Protein AF-P78457-F1 (afdb_monomer_lite)

pLDDT: mean 81.88, std 8.73, range [52.81, 92.31]

Sequence (48 aa):
VRIGLIQGNRVLVVHDGFEGLAKGQIEEAGWSYVGGWTGQGGSKLGTK

Secondary structure (DSSP, 8-state):
-HHHHHTT---EEESSHHHHHHTT-EEE--GGGGTTGGG--S-TT---

InterPro domains:
  IPR000023 Phosphofructokinase domain [PF00365] (1-48)
  IPR035966 Phosphofructokinase superfamily [SSF53784] (2-47)

Radius of gyration: 11.47 Å; chains: 1; bounding box: 18×27×27 Å

Structure (mmCIF, N/CA/C/O backbone):
data_AF-P78457-F1
#
_entry.id   AF-P78457-F1
#
loop_
_atom_site.group_PDB
_atom_site.id
_atom_site.type_symbol
_atom_site.label_atom_id
_atom_site.label_alt_id
_atom_site.label_comp_id
_atom_site.label_asym_id
_atom_site.label_entity_id
_atom_site.label_seq_id
_atom_site.pdbx_PDB_ins_code
_atom_site.Cartn_x
_atom_site.Cartn_y
_atom_site.Cartn_z
_atom_site.occupancy
_atom_site.B_iso_or_equiv
_atom_site.auth_seq_id
_atom_site.auth_comp_id
_atom_site.auth_asym_id
_atom_site.auth_atom_id
_atom_site.pdbx_PDB_model_num
ATOM 1 N N . VAL A 1 1 ? 3.740 -0.986 5.548 1.00 80.44 1 VAL A N 1
ATOM 2 C CA . VAL A 1 1 ? 2.472 -1.733 5.751 1.00 80.44 1 VAL A CA 1
ATOM 3 C C . VAL A 1 1 ? 2.514 -2.661 6.965 1.00 80.44 1 VAL A C 1
ATOM 5 O O . VAL A 1 1 ? 1.923 -2.294 7.968 1.00 80.44 1 VAL A O 1
ATOM 8 N N . ARG A 1 2 ? 3.239 -3.797 6.957 1.00 83.38 2 ARG A N 1
ATOM 9 C CA . ARG A 1 2 ? 3.171 -4.795 8.056 1.00 83.38 2 ARG A CA 1
ATOM 10 C C . ARG A 1 2 ? 3.487 -4.253 9.459 1.00 83.38 2 ARG A C 1
ATOM 12 O O . ARG A 1 2 ? 2.757 -4.568 10.384 1.00 83.38 2 ARG A O 1
ATOM 19 N N . ILE A 1 3 ? 4.519 -3.417 9.609 1.00 84.31 3 ILE A N 1
ATOM 20 C CA . ILE A 1 3 ? 4.881 -2.819 10.912 1.00 84.31 3 ILE A CA 1
ATOM 21 C C . ILE A 1 3 ? 3.758 -1.914 11.441 1.00 84.31 3 ILE A C 1
ATOM 23 O O . ILE A 1 3 ? 3.392 -2.019 12.604 1.00 84.31 3 ILE A O 1
ATOM 27 N N . GLY A 1 4 ? 3.162 -1.086 10.575 1.00 80.88 4 GLY A N 1
ATOM 28 C CA . GLY A 1 4 ? 2.041 -0.221 10.953 1.00 80.88 4 GLY A CA 1
ATOM 29 C C . GLY A 1 4 ? 0.813 -1.022 11.391 1.00 80.88 4 GLY A C 1
ATOM 30 O O . GLY A 1 4 ? 0.241 -0.728 12.433 1.00 80.88 4 GLY A O 1
ATOM 31 N N . LEU A 1 5 ? 0.474 -2.086 10.656 1.00 85.12 5 LEU A N 1
ATOM 32 C CA . LEU A 1 5 ? -0.628 -2.981 11.024 1.00 85.12 5 LEU A CA 1
ATOM 33 C C . LEU A 1 5 ? -0.389 -3.689 12.367 1.00 85.12 5 LEU A C 1
ATOM 35 O O . LEU A 1 5 ? -1.312 -3.789 13.168 1.00 85.12 5 LEU A O 1
ATOM 39 N N . ILE A 1 6 ? 0.841 -4.143 12.644 1.00 86.31 6 ILE A N 1
ATOM 40 C CA . ILE A 1 6 ? 1.205 -4.771 13.933 1.00 86.31 6 ILE A CA 1
ATOM 41 C C . ILE A 1 6 ? 1.053 -3.787 15.095 1.00 86.31 6 ILE A C 1
ATOM 43 O O . ILE A 1 6 ? 0.641 -4.177 16.182 1.00 86.31 6 ILE A O 1
ATOM 47 N N . GLN A 1 7 ? 1.351 -2.510 14.866 1.00 88.75 7 GLN A N 1
ATOM 48 C CA . GLN A 1 7 ? 1.181 -1.448 15.859 1.00 88.75 7 GLN A CA 1
ATOM 49 C C . GLN A 1 7 ? -0.289 -1.037 16.063 1.00 88.75 7 GLN A C 1
ATOM 51 O O . GLN A 1 7 ? -0.555 -0.130 16.845 1.00 88.75 7 GLN A O 1
ATOM 56 N N . GLY A 1 8 ? -1.241 -1.678 15.372 1.00 86.25 8 GLY A N 1
ATOM 57 C CA . GLY A 1 8 ? -2.664 -1.339 15.429 1.00 86.25 8 GLY A CA 1
ATOM 58 C C . GLY A 1 8 ? -3.041 -0.111 14.597 1.00 86.25 8 GLY A C 1
ATOM 59 O O . GLY A 1 8 ? -4.169 0.367 14.688 1.00 86.25 8 GLY A O 1
ATOM 60 N N . ASN A 1 9 ? -2.122 0.402 13.773 1.00 89.31 9 ASN A N 1
ATOM 61 C CA . ASN A 1 9 ? -2.397 1.543 12.913 1.00 89.31 9 ASN A CA 1
ATOM 62 C C . ASN A 1 9 ? -3.161 1.111 11.663 1.00 89.31 9 ASN A C 1
ATOM 64 O O . ASN A 1 9 ? -2.867 0.087 11.039 1.00 89.31 9 ASN A O 1
ATOM 68 N N . ARG A 1 10 ? -4.085 1.971 11.238 1.00 88.31 10 ARG A N 1
ATOM 69 C CA . ARG A 1 10 ? -4.763 1.853 9.951 1.00 88.31 10 ARG A CA 1
ATOM 70 C C . ARG A 1 10 ? -3.842 2.375 8.850 1.00 88.31 10 ARG A C 1
ATOM 72 O O . ARG A 1 10 ? -3.496 3.554 8.836 1.00 88.31 10 ARG A O 1
ATOM 79 N N . VAL A 1 11 ? -3.398 1.490 7.961 1.00 90.81 11 VAL A N 1
ATOM 80 C CA . VAL A 1 11 ? -2.433 1.827 6.906 1.00 90.81 11 VAL A CA 1
ATOM 81 C C . VAL A 1 11 ? -3.164 2.091 5.597 1.00 90.81 11 VAL A C 1
ATOM 83 O O . VAL A 1 11 ? -3.898 1.236 5.114 1.00 90.81 11 VAL A O 1
ATOM 86 N N . LEU A 1 12 ? -2.909 3.252 5.002 1.00 89.88 12 LEU A N 1
ATOM 87 C CA . LEU A 1 12 ? -3.374 3.610 3.665 1.00 89.88 12 LEU A CA 1
ATOM 88 C C . LEU A 1 12 ? -2.202 3.552 2.682 1.00 89.88 12 LEU A C 1
ATOM 90 O O . LEU A 1 12 ? -1.062 3.848 3.049 1.00 89.88 12 LEU A O 1
ATOM 94 N N . VAL A 1 13 ? -2.481 3.166 1.445 1.00 90.06 13 VAL A N 1
ATOM 95 C CA . VAL A 1 13 ? -1.528 3.187 0.335 1.00 90.06 13 VAL A CA 1
ATOM 96 C C . VAL A 1 13 ? -2.051 4.088 -0.770 1.00 90.06 13 VAL A C 1
ATOM 98 O O . VAL A 1 13 ? -3.257 4.243 -0.950 1.00 90.06 13 VAL A O 1
ATOM 101 N N . VAL A 1 14 ? -1.112 4.704 -1.476 1.00 90.81 14 VAL A N 1
ATOM 102 C CA . VAL A 1 14 ? -1.376 5.624 -2.576 1.00 90.81 14 VAL A CA 1
ATOM 103 C C . VAL A 1 14 ? -0.814 5.000 -3.840 1.00 90.81 14 VAL A C 1
ATOM 105 O O . VAL A 1 14 ? 0.342 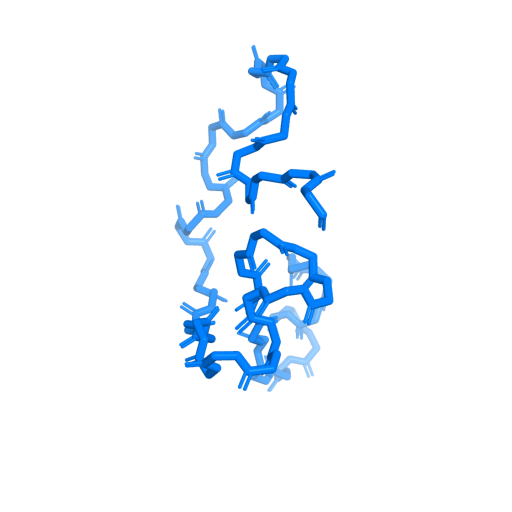4.565 -3.843 1.00 90.81 14 VAL A O 1
ATOM 108 N N . HIS A 1 15 ? -1.635 4.947 -4.883 1.00 88.44 15 HIS A N 1
ATOM 109 C CA . HIS A 1 15 ? -1.201 4.533 -6.216 1.00 88.44 15 HIS A CA 1
ATOM 110 C C . HIS A 1 15 ? -0.597 5.711 -6.973 1.00 88.44 15 HIS A C 1
ATOM 112 O O . HIS A 1 15 ? -0.954 6.849 -6.704 1.00 88.44 15 HIS A O 1
ATOM 118 N N . ASP A 1 16 ? 0.311 5.446 -7.908 1.00 86.38 16 ASP A N 1
ATOM 119 C CA . ASP A 1 16 ? 0.889 6.432 -8.828 1.00 86.38 16 ASP A CA 1
ATOM 120 C C . ASP A 1 16 ? 1.429 7.697 -8.133 1.00 86.38 16 ASP A C 1
ATOM 122 O O . ASP A 1 16 ? 1.218 8.824 -8.581 1.00 86.38 16 ASP A O 1
ATOM 126 N N . GLY A 1 17 ? 2.103 7.500 -6.994 1.00 87.44 17 GLY A N 1
ATOM 127 C CA . GLY A 1 17 ? 2.867 8.540 -6.310 1.00 87.44 17 GLY A CA 1
ATOM 128 C C . GLY A 1 17 ? 2.054 9.791 -5.961 1.00 87.44 17 GLY A C 1
ATOM 129 O O . GLY A 1 17 ? 0.980 9.723 -5.360 1.00 87.44 17 GLY A O 1
ATOM 130 N N . PHE A 1 18 ? 2.599 10.964 -6.289 1.00 88.25 18 PHE A N 1
ATOM 131 C CA . PHE A 1 18 ? 1.936 12.241 -6.004 1.00 88.25 18 PHE A CA 1
ATOM 132 C C . PHE A 1 18 ? 0.765 12.515 -6.949 1.00 88.25 18 PHE A C 1
ATOM 134 O O . PHE A 1 18 ? -0.182 13.200 -6.560 1.00 88.25 18 PHE A O 1
ATOM 141 N N . GLU A 1 19 ? 0.807 11.977 -8.169 1.00 87.00 19 GLU A N 1
ATOM 142 C CA . GLU A 1 19 ? -0.282 12.119 -9.131 1.00 87.00 19 GLU A CA 1
ATOM 143 C C . GLU A 1 19 ? -1.541 11.411 -8.623 1.00 87.00 19 GLU A C 1
ATOM 145 O O . GLU A 1 19 ? -2.620 12.011 -8.586 1.00 87.00 19 GLU A O 1
ATOM 150 N N . GLY A 1 20 ? -1.414 10.163 -8.172 1.00 88.25 20 GLY A N 1
ATOM 151 C CA . GLY A 1 20 ? -2.549 9.450 -7.602 1.00 88.25 20 GLY A CA 1
ATOM 152 C C . GLY A 1 20 ? -2.970 9.996 -6.241 1.00 88.25 20 GLY A C 1
ATOM 153 O O . GLY A 1 20 ? -4.168 10.016 -5.958 1.00 88.25 20 GLY A O 1
ATOM 154 N N . LEU A 1 21 ? -2.056 10.579 -5.450 1.00 90.31 21 LEU A N 1
ATOM 155 C CA . LEU A 1 21 ? -2.447 11.345 -4.258 1.00 90.31 21 LEU A CA 1
ATOM 156 C C . LEU A 1 21 ? -3.371 12.515 -4.622 1.00 90.31 21 LEU A C 1
ATOM 158 O O . LEU A 1 21 ? -4.428 12.676 -4.013 1.00 90.31 21 LEU A O 1
ATOM 162 N N . ALA A 1 22 ? -3.005 13.304 -5.635 1.00 91.06 22 ALA A N 1
ATOM 163 C CA . ALA A 1 22 ? -3.799 14.444 -6.093 1.00 91.06 22 ALA A CA 1
ATOM 164 C C . ALA A 1 22 ? -5.165 14.023 -6.663 1.00 91.06 22 ALA A C 1
ATOM 166 O O . ALA A 1 22 ? -6.139 14.765 -6.552 1.00 91.06 22 ALA A O 1
ATOM 167 N N . LYS A 1 23 ? -5.249 12.818 -7.238 1.00 92.31 23 LYS A N 1
ATOM 168 C CA . LYS A 1 23 ? -6.493 12.225 -7.757 1.00 92.31 23 LYS A CA 1
ATOM 169 C C . LYS A 1 23 ? -7.303 11.458 -6.705 1.00 92.31 23 LYS A C 1
ATOM 171 O O . LYS A 1 23 ? -8.373 10.952 -7.032 1.00 92.31 23 LYS A O 1
ATOM 176 N N . GLY A 1 24 ? -6.815 11.346 -5.468 1.00 90.88 24 GLY A N 1
ATOM 177 C CA . GLY A 1 24 ? -7.486 10.595 -4.404 1.00 90.88 24 GLY A CA 1
ATOM 178 C C . GLY A 1 24 ? -7.456 9.074 -4.592 1.00 90.88 24 GLY A C 1
ATOM 179 O O . GLY A 1 24 ? -8.323 8.380 -4.065 1.00 90.88 24 GLY A O 1
ATOM 180 N N . GLN A 1 25 ? -6.473 8.538 -5.321 1.00 91.00 25 GLN A N 1
ATOM 181 C CA . GLN A 1 25 ? -6.262 7.099 -5.520 1.00 91.00 25 GLN A CA 1
ATOM 182 C C . GLN A 1 25 ? -5.626 6.458 -4.278 1.00 91.00 25 GLN A C 1
ATOM 184 O O . GLN A 1 25 ? -4.480 6.004 -4.286 1.00 91.00 25 GLN A O 1
ATOM 189 N N . ILE A 1 26 ? -6.389 6.464 -3.187 1.00 90.56 26 ILE A N 1
ATOM 190 C CA . ILE A 1 26 ? -5.985 5.991 -1.867 1.00 90.56 26 ILE A CA 1
ATOM 191 C C . ILE A 1 26 ? -6.815 4.756 -1.521 1.00 90.56 26 ILE A C 1
ATOM 193 O O . ILE A 1 26 ? -8.042 4.788 -1.609 1.00 90.56 26 ILE A O 1
ATOM 197 N N . GLU A 1 27 ? -6.163 3.687 -1.076 1.00 89.56 27 GLU A N 1
ATOM 198 C CA . GLU A 1 27 ? -6.843 2.490 -0.577 1.00 89.56 27 GLU A CA 1
ATO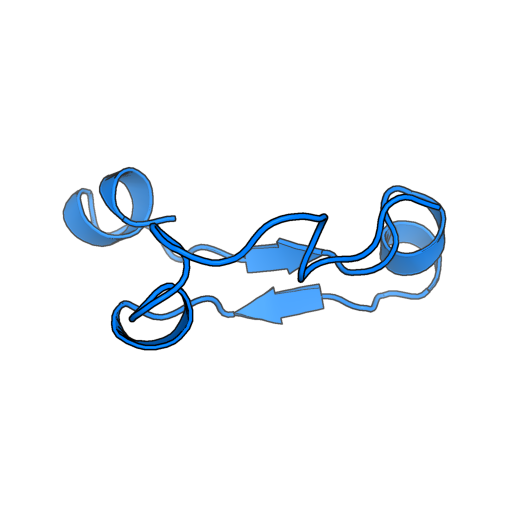M 199 C C . GLU A 1 27 ? -6.268 2.019 0.759 1.00 89.56 27 GLU A C 1
ATOM 201 O O . GLU A 1 27 ? -5.139 2.339 1.134 1.00 89.56 27 GLU A O 1
ATOM 206 N N . GLU A 1 28 ? -7.055 1.251 1.506 1.00 87.31 28 GLU A N 1
ATOM 207 C CA . GLU A 1 28 ? -6.626 0.689 2.782 1.00 87.31 28 GLU A CA 1
ATOM 208 C C . GLU A 1 28 ? -5.852 -0.616 2.586 1.00 87.31 28 GLU A C 1
ATOM 210 O O . GLU A 1 28 ? -6.345 -1.578 1.997 1.00 87.31 28 GLU A O 1
ATOM 215 N N . ALA A 1 29 ? -4.630 -0.665 3.118 1.00 86.19 29 ALA A N 1
ATOM 216 C CA . ALA A 1 29 ? -3.759 -1.822 3.001 1.00 86.19 29 ALA A CA 1
ATOM 217 C C . ALA A 1 29 ? -3.878 -2.725 4.230 1.00 86.19 29 ALA A C 1
ATOM 219 O O . ALA A 1 29 ? -3.340 -2.432 5.298 1.00 86.19 29 ALA A O 1
ATOM 220 N N . GLY A 1 30 ? -4.534 -3.869 4.046 1.00 83.44 30 GLY A N 1
ATOM 221 C CA . GLY A 1 30 ? -4.615 -4.934 5.044 1.00 83.44 30 GLY A CA 1
ATOM 222 C C . GLY A 1 30 ? -3.388 -5.854 5.073 1.00 83.44 30 GLY A C 1
ATOM 223 O O . GLY A 1 30 ? -2.467 -5.760 4.260 1.00 83.44 30 GLY A O 1
ATOM 224 N N . TRP A 1 31 ? -3.386 -6.814 5.999 1.00 79.25 31 TRP A N 1
ATOM 225 C CA . TRP A 1 31 ? -2.286 -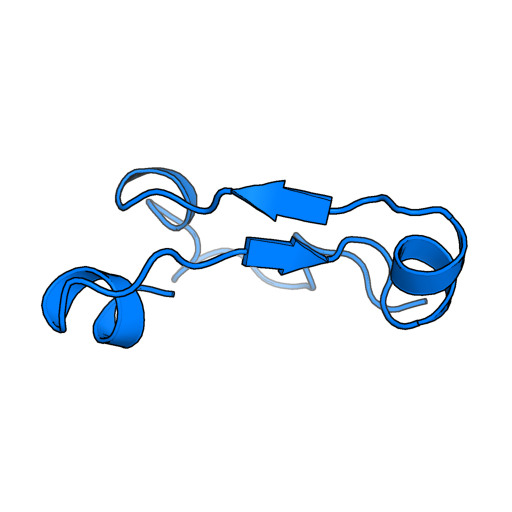7.778 6.153 1.00 79.25 31 TRP A CA 1
ATOM 226 C C . TRP A 1 31 ? -2.044 -8.607 4.882 1.00 79.25 31 TRP A C 1
ATOM 228 O O . TRP A 1 31 ? -0.906 -8.768 4.434 1.00 79.25 31 TRP A O 1
ATOM 238 N N . SER A 1 32 ? -3.133 -9.066 4.264 1.00 78.31 32 SER A N 1
ATOM 239 C CA . SER A 1 32 ? -3.124 -9.857 3.030 1.00 78.31 32 SER A CA 1
ATOM 240 C C . SER A 1 32 ? -2.745 -9.044 1.790 1.00 78.31 32 SER A C 1
ATOM 242 O O . SER A 1 32 ? -2.307 -9.626 0.803 1.00 78.31 32 SER A O 1
ATOM 244 N N . TYR A 1 33 ? -2.853 -7.711 1.843 1.00 76.88 33 TYR A N 1
ATOM 245 C CA . TYR A 1 33 ? -2.583 -6.826 0.705 1.00 76.88 33 TYR A CA 1
ATOM 246 C C . TYR A 1 33 ? -1.121 -6.916 0.240 1.00 76.88 33 TYR A C 1
ATOM 248 O O . TYR A 1 33 ? -0.832 -6.993 -0.950 1.00 76.88 33 TYR A O 1
ATOM 256 N N . VAL A 1 34 ? -0.191 -7.019 1.193 1.00 73.56 34 VAL A N 1
ATOM 257 C CA . VAL A 1 34 ? 1.250 -7.213 0.940 1.00 73.56 34 VAL A CA 1
ATOM 258 C C . VAL A 1 34 ? 1.674 -8.689 0.979 1.00 73.56 34 VAL A C 1
ATOM 260 O O . VAL A 1 34 ? 2.862 -9.010 1.108 1.00 73.56 34 VAL A O 1
ATOM 263 N N . GLY A 1 35 ? 0.720 -9.620 0.923 1.00 76.25 35 GLY A N 1
ATOM 264 C CA . GLY A 1 35 ? 0.999 -11.045 0.762 1.00 76.25 35 GLY A CA 1
ATOM 265 C C . GLY A 1 35 ? 1.620 -11.308 -0.613 1.00 76.25 35 GLY A C 1
ATOM 266 O O . GLY A 1 35 ? 1.066 -10.912 -1.631 1.00 76.25 35 GLY A O 1
ATOM 267 N N . GLY A 1 36 ? 2.802 -11.930 -0.665 1.00 69.31 36 GLY A N 1
ATOM 268 C CA . GLY A 1 36 ? 3.451 -12.306 -1.933 1.00 69.31 36 GLY 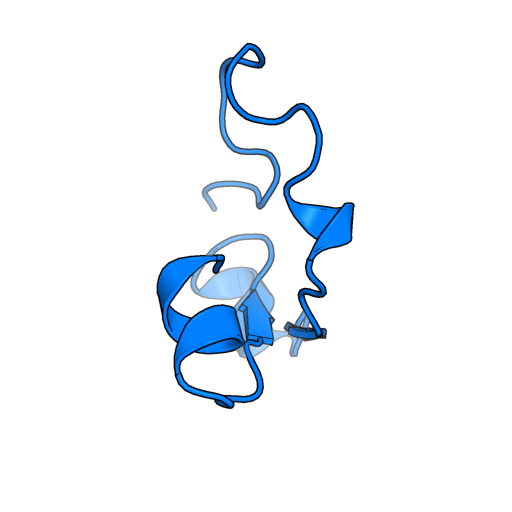A CA 1
ATOM 269 C C . GLY A 1 36 ? 4.205 -11.190 -2.671 1.00 69.31 36 GLY A C 1
ATOM 270 O O . GLY A 1 36 ? 4.630 -11.394 -3.803 1.00 69.31 36 GLY A O 1
ATOM 271 N N . TRP A 1 37 ? 4.404 -10.016 -2.061 1.00 73.62 37 TRP A N 1
ATOM 272 C CA . TRP A 1 37 ? 5.171 -8.923 -2.685 1.00 73.62 37 TRP A CA 1
ATOM 273 C C . TRP A 1 37 ? 6.689 -9.131 -2.611 1.00 73.62 37 TRP A C 1
ATOM 275 O O . TRP A 1 37 ? 7.412 -8.610 -3.448 1.00 73.62 37 TRP A O 1
ATOM 285 N N . THR A 1 38 ? 7.174 -9.936 -1.661 1.00 69.62 38 THR A N 1
ATOM 286 C CA . THR A 1 38 ? 8.611 -10.165 -1.421 1.00 69.62 38 THR A CA 1
ATOM 287 C C . THR A 1 38 ? 9.367 -10.713 -2.640 1.00 69.62 38 THR A C 1
ATOM 289 O O . THR A 1 38 ? 10.572 -10.523 -2.731 1.00 69.62 38 THR A O 1
ATOM 292 N N . GLY A 1 39 ? 8.679 -11.384 -3.571 1.00 70.12 39 GLY A N 1
ATOM 293 C CA . GLY A 1 39 ? 9.282 -11.988 -4.766 1.00 70.12 39 GLY A CA 1
ATOM 294 C C . GLY A 1 39 ? 8.929 -11.308 -6.091 1.00 70.12 39 GLY A C 1
ATOM 295 O O . GLY A 1 39 ? 9.219 -11.878 -7.138 1.00 70.12 39 GLY A O 1
ATOM 296 N N . GLN A 1 40 ? 8.269 -10.145 -6.080 1.00 70.25 40 GLN A N 1
ATOM 297 C CA . GLN A 1 40 ? 7.855 -9.456 -7.308 1.00 70.25 40 GLN A CA 1
ATOM 298 C C . GLN A 1 40 ? 8.636 -8.150 -7.487 1.00 70.25 40 GLN A C 1
ATOM 300 O O . GLN A 1 40 ? 8.635 -7.300 -6.602 1.00 70.25 40 GLN A O 1
ATOM 305 N N . GLY A 1 41 ? 9.314 -8.010 -8.629 1.00 70.62 41 GLY A N 1
ATOM 306 C CA . GLY A 1 41 ? 10.045 -6.796 -9.002 1.00 70.62 41 GLY A CA 1
ATOM 307 C C . GLY A 1 41 ? 9.137 -5.695 -9.563 1.00 70.62 41 GLY A C 1
ATOM 308 O O . GLY A 1 41 ? 8.024 -5.966 -10.011 1.00 70.62 41 GLY A O 1
ATOM 309 N N . GLY A 1 42 ? 9.636 -4.455 -9.565 1.00 79.19 42 G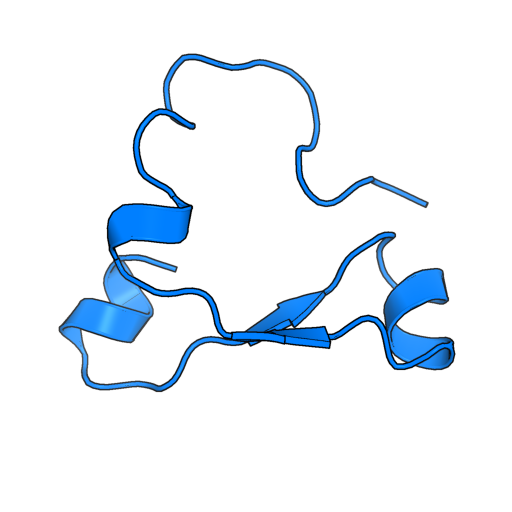LY A N 1
ATOM 310 C CA . GLY A 1 42 ? 8.887 -3.257 -9.967 1.00 79.19 42 GLY A CA 1
ATOM 311 C C . GLY A 1 42 ? 8.151 -2.587 -8.800 1.00 79.19 42 GLY A C 1
ATOM 312 O O . GLY A 1 42 ? 8.349 -2.947 -7.641 1.00 79.19 42 GLY A O 1
ATOM 313 N N . SER A 1 43 ? 7.303 -1.599 -9.095 1.00 74.50 43 SER A N 1
ATOM 314 C CA . SER A 1 43 ? 6.403 -1.000 -8.100 1.00 74.50 43 SER A CA 1
ATOM 315 C C . SER A 1 43 ? 4.974 -1.447 -8.360 1.00 74.50 43 SER A C 1
ATOM 317 O O . SER A 1 43 ? 4.372 -1.060 -9.359 1.00 74.50 43 SER A O 1
ATOM 319 N N . LYS A 1 44 ? 4.407 -2.230 -7.438 1.00 73.94 44 LYS A N 1
ATOM 320 C CA . LYS A 1 44 ? 2.982 -2.600 -7.480 1.00 73.94 44 LYS A CA 1
ATOM 321 C C . LYS A 1 44 ? 2.033 -1.430 -7.264 1.00 73.94 44 LYS A C 1
ATOM 323 O O . LYS A 1 44 ? 0.883 -1.519 -7.664 1.00 73.94 44 LYS A O 1
ATOM 328 N N . LEU A 1 45 ? 2.524 -0.371 -6.629 1.00 71.88 45 LEU A N 1
ATOM 329 C CA . LEU A 1 45 ? 1.771 0.855 -6.390 1.00 71.88 45 LEU A CA 1
ATOM 330 C C . LEU A 1 45 ? 1.938 1.863 -7.536 1.00 71.88 45 LEU A C 1
ATOM 332 O O . LEU A 1 45 ? 1.365 2.937 -7.468 1.00 71.88 45 LEU A O 1
ATOM 336 N N .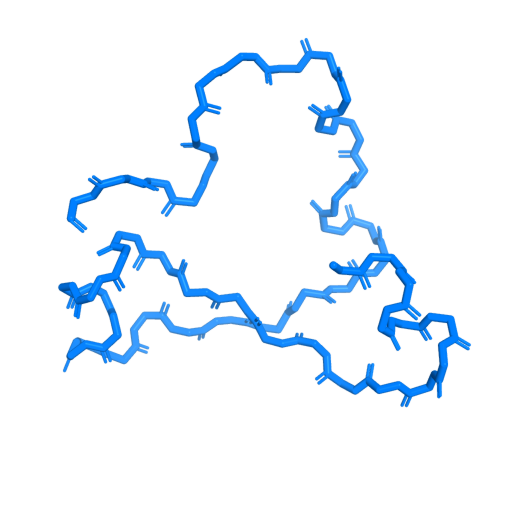 GLY A 1 46 ? 2.740 1.567 -8.565 1.00 70.56 46 GLY A N 1
ATOM 337 C CA . GLY A 1 46 ? 3.131 2.563 -9.570 1.00 70.56 46 GLY A CA 1
ATOM 338 C C . GLY A 1 46 ? 4.233 3.510 -9.071 1.00 70.56 46 GLY A C 1
ATOM 339 O O . GLY A 1 46 ? 4.631 3.466 -7.904 1.00 70.56 46 GLY A O 1
ATOM 340 N N . THR A 1 47 ? 4.810 4.311 -9.973 1.00 66.75 47 THR A N 1
ATOM 341 C CA . THR A 1 47 ? 5.930 5.239 -9.674 1.00 66.75 47 THR A CA 1
ATOM 342 C C . THR A 1 47 ? 5.842 6.569 -10.433 1.00 66.75 47 THR A C 1
ATOM 344 O O . THR A 1 47 ? 6.882 7.128 -10.777 1.00 66.75 47 THR A O 1
ATOM 347 N N . LYS A 1 48 ? 4.644 7.042 -10.782 1.00 52.81 48 LYS A N 1
ATOM 348 C CA . LYS A 1 48 ? 4.495 8.323 -11.489 1.00 52.81 48 LYS A CA 1
ATOM 349 C C . LYS A 1 48 ? 4.547 9.535 -10.562 1.00 52.81 48 LYS A C 1
ATOM 351 O O . LYS A 1 48 ? 4.153 9.412 -9.381 1.00 52.81 48 LYS A O 1
#

Foldseek 3Di:
DVVCVVVVHFDKDAAAPVVSVVVVRIDTQDPCNCPPVVPDDDDPRHHD

Organism: Homo sapiens (NCBI:txid9606)